Protein AF-K4IA57-F1 (afdb_monomer_lite)

InterPro domains:
  IPR003761 Exonuclease VII, small subunit [MF_00337] (6-66)
  IPR003761 Exonuclease VII, small subunit [PF02609] (7-57)
  IPR003761 Exonuclease VII, small subunit [PTHR34137] (3-63)
  IPR003761 Exonuclease VII, small subunit [TIGR01280] (6-61)
  IPR037004 Exonuclease VII, small subunit superfamily [G3DSA:1.10.287.1040] (2-72)
  IPR037004 Exonuclease VII, small subunit superfamily [SSF116842] (5-63)

Structure (mmCIF, N/CA/C/O backbone):
data_AF-K4IA57-F1
#
_entry.id   AF-K4IA57-F1
#
loop_
_atom_site.group_PDB
_atom_site.id
_atom_site.type_symbol
_atom_site.label_atom_id
_atom_site.label_alt_id
_atom_site.label_comp_id
_atom_site.label_asym_id
_atom_site.label_entity_id
_atom_site.label_seq_id
_atom_site.pdbx_PDB_ins_code
_atom_site.Cartn_x
_atom_site.Cartn_y
_atom_site.Cartn_z
_atom_site.occupancy
_atom_site.B_iso_or_equiv
_atom_site.auth_seq_id
_atom_site.auth_comp_id
_atom_site.auth_asym_id
_atom_site.auth_atom_id
_atom_site.pdbx_PDB_model_num
ATOM 1 N N . MET A 1 1 ? -5.814 -11.684 9.535 1.00 58.34 1 MET A N 1
ATOM 2 C CA . MET A 1 1 ? -5.550 -10.639 8.523 1.00 58.34 1 MET A CA 1
ATOM 3 C C . MET A 1 1 ? -5.238 -11.328 7.212 1.00 58.34 1 MET A C 1
ATOM 5 O O . MET A 1 1 ? -4.468 -12.283 7.223 1.00 58.34 1 MET A O 1
ATOM 9 N N . GLU A 1 2 ? -5.875 -10.915 6.118 1.00 67.31 2 GLU A N 1
ATOM 10 C CA . GLU A 1 2 ? -5.569 -11.471 4.799 1.00 67.31 2 GLU A CA 1
ATOM 11 C C . GLU A 1 2 ? -4.188 -11.011 4.321 1.00 67.31 2 GLU A C 1
ATOM 13 O O . GLU A 1 2 ? -3.749 -9.883 4.558 1.00 67.31 2 GLU A O 1
ATOM 18 N N . LYS A 1 3 ? -3.480 -11.920 3.653 1.00 80.25 3 LYS A N 1
ATOM 19 C CA . LYS A 1 3 ? -2.168 -11.649 3.072 1.00 80.25 3 LYS A CA 1
ATOM 20 C C . LYS A 1 3 ? -2.335 -10.746 1.848 1.00 80.25 3 LYS A C 1
ATOM 22 O O . LYS A 1 3 ? -3.211 -10.999 1.026 1.00 80.25 3 LYS A O 1
ATOM 27 N N . ILE A 1 4 ? -1.477 -9.737 1.708 1.00 83.06 4 ILE A N 1
ATOM 28 C CA . ILE A 1 4 ? -1.470 -8.849 0.539 1.00 83.06 4 ILE A CA 1
ATOM 29 C C . ILE A 1 4 ? -1.047 -9.666 -0.691 1.00 83.06 4 ILE A C 1
ATOM 31 O O . ILE A 1 4 ? 0.056 -10.217 -0.707 1.00 83.06 4 ILE A O 1
ATOM 35 N N . LYS A 1 5 ? -1.935 -9.801 -1.687 1.00 83.50 5 LYS A N 1
ATOM 36 C CA . LYS A 1 5 ? -1.711 -10.661 -2.867 1.00 83.50 5 LYS A CA 1
ATOM 37 C C . LYS A 1 5 ? -1.141 -9.892 -4.057 1.00 83.50 5 LYS A C 1
ATOM 39 O O . LYS A 1 5 ? -0.228 -10.383 -4.710 1.00 83.50 5 LYS A O 1
ATOM 44 N N . ASN A 1 6 ? -1.688 -8.715 -4.348 1.00 93.81 6 ASN A N 1
ATOM 45 C CA . ASN A 1 6 ? -1.279 -7.860 -5.462 1.00 93.81 6 ASN A CA 1
ATOM 46 C C . ASN A 1 6 ? -1.669 -6.393 -5.192 1.00 93.81 6 ASN A C 1
ATOM 48 O O . ASN A 1 6 ? -2.351 -6.092 -4.211 1.00 93.81 6 ASN A O 1
ATOM 52 N N . TYR A 1 7 ? -1.248 -5.482 -6.070 1.00 94.19 7 TYR A N 1
ATOM 53 C CA . TYR A 1 7 ? -1.528 -4.049 -5.942 1.00 94.19 7 TYR A CA 1
ATOM 54 C C . TYR A 1 7 ? -3.026 -3.718 -5.910 1.00 94.19 7 TYR A C 1
ATOM 56 O O . TYR A 1 7 ? -3.467 -2.969 -5.043 1.00 94.19 7 TYR A O 1
ATOM 64 N N . GLU A 1 8 ? -3.824 -4.303 -6.806 1.00 95.19 8 GLU A N 1
ATOM 65 C CA . GLU A 1 8 ? -5.262 -4.015 -6.904 1.00 95.19 8 GLU A CA 1
ATOM 66 C C . GLU A 1 8 ? -6.017 -4.398 -5.630 1.00 95.19 8 GLU A C 1
ATOM 68 O O . GLU A 1 8 ? -6.815 -3.617 -5.110 1.00 95.19 8 GLU A O 1
ATOM 73 N N . THR A 1 9 ? -5.723 -5.581 -5.087 1.00 95.12 9 THR A N 1
ATOM 74 C CA . THR A 1 9 ? -6.314 -6.051 -3.827 1.00 95.12 9 THR A CA 1
ATOM 75 C C . THR A 1 9 ? -5.894 -5.169 -2.657 1.00 95.12 9 THR A C 1
ATOM 77 O O . THR A 1 9 ? -6.750 -4.780 -1.863 1.00 95.12 9 THR A O 1
ATOM 80 N N . ALA A 1 10 ? -4.618 -4.775 -2.589 1.00 95.38 10 ALA A N 1
ATOM 81 C CA . ALA A 1 10 ? -4.123 -3.870 -1.555 1.00 95.38 10 ALA A CA 1
ATOM 82 C C . ALA A 1 10 ? -4.821 -2.501 -1.608 1.00 95.38 10 ALA A C 1
ATOM 84 O O . ALA A 1 10 ? -5.254 -1.973 -0.582 1.00 95.38 10 ALA A O 1
ATOM 85 N N . LEU A 1 11 ? -4.976 -1.943 -2.811 1.00 95.75 11 LEU A N 1
ATOM 86 C CA . LEU A 1 11 ? -5.638 -0.662 -3.032 1.00 95.75 11 LEU A CA 1
ATOM 87 C C . LEU A 1 11 ? -7.137 -0.729 -2.710 1.00 95.75 11 LEU A C 1
ATOM 89 O O . LEU A 1 11 ? -7.680 0.200 -2.110 1.00 95.75 11 LEU A O 1
ATOM 93 N N . SER A 1 12 ? -7.809 -1.819 -3.083 1.00 95.81 12 SER A N 1
ATOM 94 C CA . SER A 1 12 ? -9.223 -2.037 -2.762 1.00 95.81 12 SER A CA 1
ATOM 95 C C . SER A 1 12 ? -9.452 -2.154 -1.253 1.00 95.81 12 SER A C 1
ATOM 97 O O . SER A 1 12 ? -10.399 -1.569 -0.715 1.00 95.81 12 SER A O 1
ATOM 99 N N . GLU A 1 13 ? -8.577 -2.878 -0.552 1.00 95.00 13 GLU A N 1
ATOM 100 C CA . GLU A 1 13 ? -8.628 -2.997 0.907 1.00 95.00 13 GLU A CA 1
ATOM 101 C C . GLU A 1 13 ? -8.393 -1.634 1.571 1.00 95.00 13 GLU A C 1
ATOM 103 O O . GLU A 1 13 ? -9.163 -1.236 2.445 1.00 95.00 13 GLU A O 1
ATOM 108 N N . LEU A 1 14 ? -7.399 -0.873 1.099 1.00 95.31 14 LEU A N 1
ATOM 109 C CA . LEU A 1 14 ? -7.095 0.462 1.614 1.00 95.31 14 LEU A CA 1
ATOM 110 C C . LEU A 1 14 ? -8.288 1.415 1.462 1.00 95.31 14 LEU A C 1
ATOM 112 O O . LEU A 1 14 ? -8.669 2.066 2.432 1.00 95.31 14 LEU A O 1
ATOM 116 N N . LYS A 1 15 ? -8.929 1.448 0.286 1.00 95.00 15 LYS A N 1
ATOM 117 C CA . LYS A 1 15 ? -10.150 2.242 0.053 1.00 95.00 15 LYS A CA 1
ATOM 118 C C . LYS A 1 15 ? -11.270 1.849 1.013 1.00 95.00 15 LYS A C 1
ATOM 120 O O . LYS A 1 15 ? -11.909 2.710 1.604 1.00 95.00 15 LYS A O 1
ATOM 125 N N . THR A 1 16 ? -11.461 0.547 1.220 1.00 93.75 16 THR A N 1
ATOM 126 C CA . THR A 1 16 ? -12.466 0.031 2.160 1.00 93.75 16 THR A CA 1
ATOM 127 C C . THR A 1 16 ? -12.173 0.468 3.595 1.00 93.75 16 THR A C 1
ATOM 129 O O . THR A 1 16 ? -13.095 0.790 4.343 1.00 93.75 16 THR A O 1
ATOM 132 N N . ILE A 1 17 ? -10.902 0.471 4.003 1.00 93.50 17 ILE A N 1
ATOM 133 C CA . ILE A 1 17 ? -10.496 0.933 5.331 1.00 93.50 17 ILE A CA 1
ATOM 134 C C . ILE A 1 17 ? -10.775 2.426 5.489 1.00 93.50 17 ILE A C 1
ATOM 136 O O . ILE A 1 17 ? -11.380 2.802 6.488 1.00 93.50 17 ILE A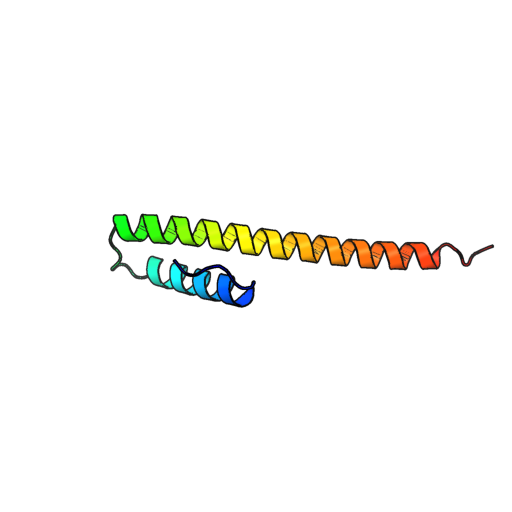 O 1
ATOM 140 N N . VAL A 1 18 ? -10.403 3.249 4.506 1.00 92.38 18 VAL A N 1
ATOM 141 C CA . VAL A 1 18 ? -10.669 4.696 4.521 1.00 92.38 18 VAL A CA 1
ATOM 142 C C . VAL A 1 18 ? -12.166 4.967 4.663 1.00 92.38 18 VAL A C 1
ATOM 144 O O . VAL A 1 18 ? -12.561 5.638 5.609 1.00 92.38 18 VAL A O 1
ATOM 147 N N . SER A 1 19 ? -13.012 4.336 3.844 1.00 91.81 19 SER A N 1
ATOM 148 C CA . SER A 1 19 ? -14.469 4.513 3.948 1.00 91.81 19 SER A CA 1
ATOM 149 C C . SER A 1 19 ? -15.047 4.066 5.294 1.00 91.81 19 SER A C 1
ATOM 151 O O . SER A 1 19 ? -16.063 4.592 5.738 1.00 91.81 19 SER A O 1
ATOM 153 N N . LYS A 1 20 ? -14.426 3.084 5.962 1.00 90.25 20 LYS A N 1
ATOM 154 C CA . LYS A 1 20 ? -14.823 2.678 7.318 1.00 90.25 20 LYS A CA 1
ATOM 155 C C . LYS A 1 20 ? -14.376 3.686 8.371 1.00 90.25 20 LYS A C 1
ATOM 157 O O . LYS A 1 20 ? -15.099 3.864 9.336 1.00 90.25 20 LYS A O 1
ATOM 162 N N . ILE A 1 21 ? -13.203 4.297 8.210 1.00 89.69 21 ILE A N 1
ATOM 163 C CA . ILE A 1 21 ? -12.688 5.334 9.116 1.00 89.69 21 ILE A CA 1
ATOM 164 C C . ILE A 1 21 ? -13.543 6.602 9.029 1.00 89.69 21 ILE A C 1
ATOM 166 O O . ILE A 1 21 ? -13.832 7.205 10.054 1.00 89.69 21 ILE A O 1
ATOM 170 N N . GLU A 1 22 ? -13.974 6.974 7.825 1.00 88.50 22 GLU A N 1
ATOM 171 C CA . GLU A 1 22 ? -14.849 8.130 7.574 1.00 88.50 22 GLU A CA 1
ATOM 172 C C . GLU A 1 22 ? -16.275 7.942 8.112 1.00 88.50 22 GLU A C 1
ATOM 174 O O . GLU A 1 22 ? -17.052 8.890 8.174 1.00 88.50 22 GLU A O 1
ATOM 179 N N . ASN A 1 23 ? -16.643 6.717 8.485 1.00 83.69 23 ASN A N 1
ATOM 180 C CA . ASN A 1 23 ? -17.929 6.429 9.090 1.00 83.69 23 ASN A CA 1
ATOM 181 C C . ASN A 1 23 ? -17.797 6.579 10.616 1.00 83.69 23 ASN A C 1
ATOM 183 O O . ASN A 1 23 ? -17.151 5.753 11.259 1.00 83.69 23 ASN A O 1
ATOM 187 N N . ASP A 1 24 ? -18.426 7.608 11.194 1.00 70.56 24 ASP A N 1
ATOM 188 C CA . ASP A 1 24 ? -18.326 8.045 12.608 1.00 70.56 24 ASP A CA 1
ATOM 189 C C . ASP A 1 24 ? -18.772 7.011 13.676 1.00 70.56 24 ASP A C 1
ATOM 191 O O . ASP A 1 24 ? -18.943 7.329 14.852 1.00 70.56 24 ASP A O 1
ATOM 195 N N . SER A 1 25 ? -18.977 5.750 13.294 1.00 79.19 25 SER A N 1
ATOM 196 C CA . SER A 1 25 ? -19.439 4.658 14.157 1.00 79.19 25 SER A CA 1
ATOM 197 C C . SER A 1 25 ? -18.327 3.710 14.632 1.00 79.19 25 SER A C 1
ATOM 199 O O . SER A 1 25 ? -18.612 2.709 15.294 1.00 79.19 25 SER A O 1
ATOM 201 N N . VAL A 1 26 ? -17.057 3.995 14.323 1.00 82.50 26 VAL A N 1
ATOM 202 C CA . VAL A 1 26 ? -15.921 3.128 14.679 1.00 82.50 26 VAL A CA 1
ATOM 203 C C . VAL A 1 26 ? -15.347 3.485 16.054 1.00 82.50 26 VAL A C 1
ATOM 205 O O . VAL A 1 26 ? -15.036 4.639 16.334 1.00 82.50 26 VAL A O 1
ATOM 208 N N . SER A 1 27 ? -15.153 2.483 16.918 1.00 88.62 27 SER A N 1
ATOM 209 C CA . SER A 1 27 ? -14.510 2.682 18.225 1.00 88.62 27 SER A CA 1
ATOM 210 C C . SER A 1 27 ? -13.021 3.041 18.093 1.00 88.62 27 SER A C 1
ATOM 212 O O . SER A 1 27 ? -12.363 2.675 17.121 1.00 88.62 27 SER A O 1
ATOM 214 N N . VAL A 1 28 ? -12.450 3.711 19.098 1.00 86.75 28 VAL A N 1
ATOM 215 C CA . VAL A 1 28 ? -11.032 4.138 19.097 1.00 86.75 28 VAL A CA 1
ATOM 216 C C . VAL A 1 28 ? -10.056 2.955 18.957 1.00 86.75 28 VAL A C 1
ATOM 218 O O . VAL A 1 28 ? -9.078 3.034 18.209 1.00 86.75 28 VAL A O 1
ATOM 221 N N . ASP A 1 29 ? -10.340 1.826 19.610 1.00 89.38 29 ASP A N 1
ATOM 222 C CA . ASP A 1 29 ? -9.518 0.613 19.492 1.00 89.38 29 ASP A CA 1
ATOM 223 C C . ASP A 1 29 ? -9.567 0.028 18.076 1.00 89.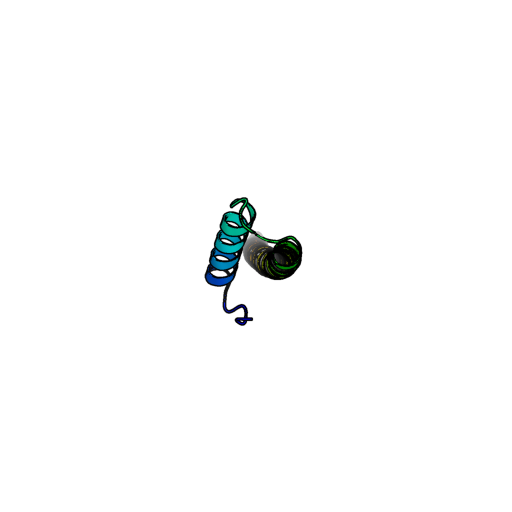38 29 ASP A C 1
ATOM 225 O O . ASP A 1 29 ? -8.564 -0.444 17.531 1.00 89.38 29 ASP A O 1
ATOM 229 N N . GLU A 1 30 ? -10.742 0.057 17.448 1.00 89.69 30 GLU A N 1
ATOM 230 C CA . GLU A 1 30 ? -10.893 -0.371 16.066 1.00 89.69 30 GLU A CA 1
ATOM 231 C C . GLU A 1 30 ? -10.243 0.593 15.076 1.00 89.69 30 GLU A C 1
ATOM 233 O O . GLU A 1 30 ? -9.736 0.148 14.041 1.00 89.69 30 GLU A O 1
ATOM 238 N N . LEU A 1 31 ? -10.260 1.890 15.378 1.00 90.44 31 LEU A N 1
ATOM 239 C CA . LEU A 1 31 ? -9.617 2.920 14.577 1.00 90.44 31 LEU A CA 1
ATOM 240 C C . LEU A 1 31 ? -8.107 2.677 14.526 1.00 90.44 31 LEU A C 1
ATOM 242 O O . LEU A 1 31 ? -7.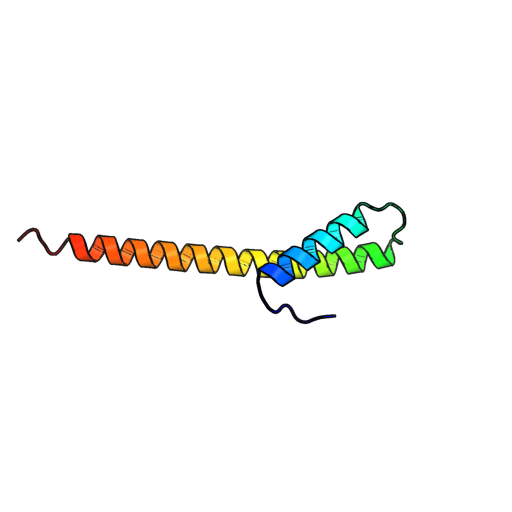538 2.626 13.438 1.00 90.44 31 LEU A O 1
ATOM 246 N N . THR A 1 32 ? -7.487 2.412 15.679 1.00 91.94 32 THR A N 1
ATOM 247 C CA . THR A 1 32 ? -6.055 2.083 15.780 1.00 91.94 32 THR A CA 1
ATOM 248 C C . THR A 1 32 ? -5.686 0.904 14.874 1.00 91.94 32 THR A C 1
ATOM 250 O O . THR A 1 32 ? -4.807 1.029 14.022 1.00 91.94 32 THR A O 1
ATOM 253 N N . LYS A 1 33 ? -6.431 -0.207 14.954 1.00 93.62 33 LYS A N 1
ATOM 254 C CA . LYS A 1 33 ? -6.194 -1.399 14.113 1.00 93.62 33 LYS A CA 1
ATOM 255 C C . LYS A 1 33 ? -6.357 -1.115 12.618 1.00 93.62 33 LYS A C 1
ATOM 257 O O . LYS A 1 33 ? -5.616 -1.647 11.791 1.00 93.62 33 LYS A O 1
ATOM 262 N N . LYS A 1 34 ? -7.353 -0.302 12.252 1.00 93.00 34 LYS A N 1
ATOM 263 C CA . LYS A 1 34 ? -7.598 0.096 10.858 1.00 93.00 34 LYS A CA 1
ATOM 264 C C . LYS A 1 34 ? -6.463 0.971 10.326 1.00 93.00 34 LYS A C 1
ATOM 266 O O . LYS A 1 34 ? -6.018 0.746 9.204 1.00 93.00 34 LYS A O 1
ATOM 271 N N . VAL A 1 35 ? -5.962 1.906 11.130 1.00 93.38 35 VAL A N 1
ATOM 272 C CA . VAL A 1 35 ? -4.826 2.771 10.778 1.00 93.38 35 VAL A CA 1
ATOM 273 C C . VAL A 1 35 ? -3.537 1.963 10.611 1.00 93.38 35 VAL A C 1
ATOM 275 O O . VAL A 1 35 ? -2.836 2.145 9.616 1.00 93.38 35 VAL A O 1
ATOM 278 N N . GLU A 1 36 ? -3.248 1.025 11.516 1.00 94.69 36 GLU A N 1
ATOM 279 C CA . GLU A 1 36 ? -2.097 0.117 11.389 1.00 94.69 36 GLU A CA 1
ATOM 280 C C . GLU A 1 36 ? -2.154 -0.669 10.077 1.00 94.69 36 GLU A C 1
ATOM 282 O O . GLU A 1 36 ? -1.197 -0.672 9.298 1.00 94.69 36 GLU A O 1
ATOM 287 N N . ARG A 1 37 ? -3.316 -1.258 9.770 1.00 95.00 37 ARG A N 1
ATOM 288 C CA . ARG A 1 37 ? -3.504 -1.994 8.520 1.00 95.00 37 ARG A CA 1
ATOM 289 C C . ARG A 1 37 ? -3.390 -1.095 7.285 1.00 95.00 37 ARG A 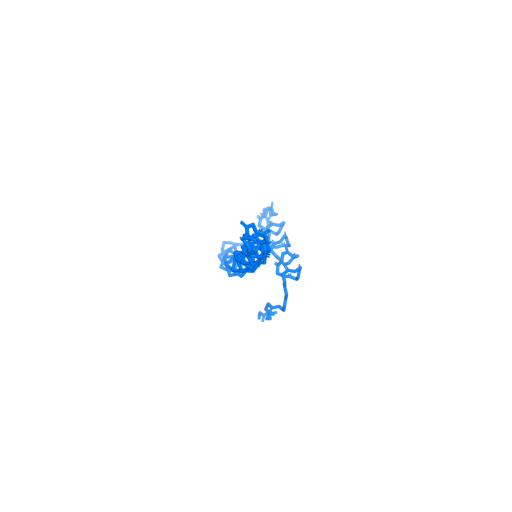C 1
ATOM 291 O O . ARG A 1 37 ? -2.763 -1.487 6.303 1.00 95.00 37 ARG A O 1
ATOM 298 N N . ALA A 1 38 ? -3.957 0.108 7.319 1.00 95.06 38 ALA A N 1
ATOM 299 C CA . ALA A 1 38 ? -3.822 1.072 6.230 1.00 95.06 38 ALA A CA 1
ATOM 300 C C . ALA A 1 38 ? -2.349 1.427 5.967 1.00 95.06 38 ALA A C 1
ATOM 302 O O . ALA A 1 38 ? -1.932 1.488 4.811 1.00 95.06 38 ALA A O 1
ATOM 303 N N . SER A 1 39 ? -1.550 1.588 7.026 1.00 95.94 39 SER A N 1
ATOM 304 C CA . SER A 1 39 ? -0.111 1.860 6.932 1.00 95.94 39 SER A CA 1
ATOM 305 C C . SER A 1 39 ? 0.652 0.724 6.237 1.00 95.94 39 SER A C 1
ATOM 307 O O . SER A 1 39 ? 1.460 0.975 5.337 1.00 95.94 39 SER A O 1
ATOM 309 N N . GLU A 1 40 ? 0.351 -0.536 6.573 1.00 95.75 40 GLU A N 1
ATOM 310 C CA . 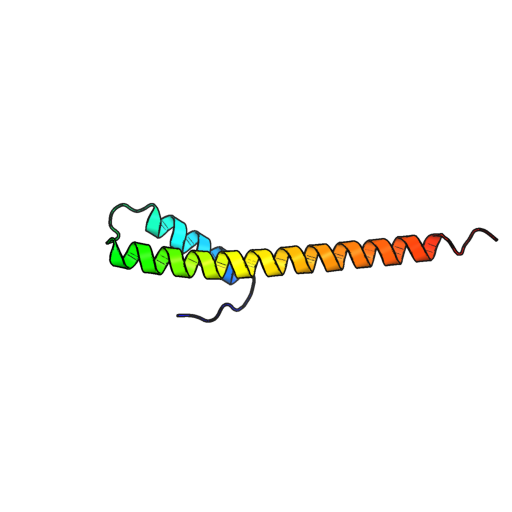GLU A 1 40 ? 0.929 -1.706 5.892 1.00 95.75 40 GLU A CA 1
ATOM 311 C C . GLU A 1 40 ? 0.613 -1.713 4.390 1.00 95.75 40 GLU A C 1
ATOM 313 O O . GLU A 1 40 ? 1.506 -1.907 3.558 1.00 95.75 40 GLU A O 1
ATOM 318 N N . LEU A 1 41 ? -0.654 -1.473 4.041 1.00 96.62 41 LEU A N 1
ATOM 319 C CA . LEU A 1 41 ? -1.120 -1.449 2.655 1.00 96.62 41 LEU A 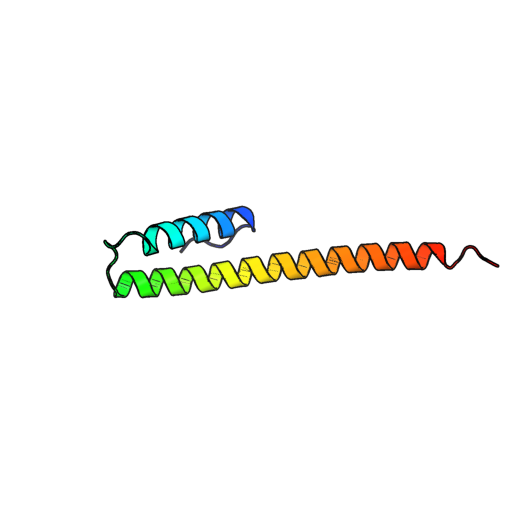CA 1
ATOM 320 C C . LEU A 1 41 ? -0.481 -0.302 1.872 1.00 96.62 41 LEU A C 1
ATOM 322 O O . LEU A 1 41 ? 0.005 -0.512 0.762 1.00 96.62 41 LEU A O 1
ATOM 326 N N . MET A 1 42 ? -0.408 0.893 2.464 1.00 95.06 42 MET A N 1
ATOM 327 C CA . MET A 1 42 ? 0.267 2.043 1.864 1.00 95.06 42 MET A CA 1
ATOM 328 C C . MET A 1 42 ? 1.740 1.753 1.585 1.00 95.06 42 MET A C 1
ATOM 330 O O . MET A 1 42 ? 2.234 2.074 0.501 1.00 95.06 42 MET A O 1
ATOM 334 N N . LYS A 1 43 ? 2.442 1.126 2.536 1.00 96.44 43 LYS A N 1
ATOM 335 C CA . LYS A 1 43 ? 3.850 0.759 2.365 1.00 96.44 43 LYS A CA 1
ATOM 336 C C . LYS A 1 43 ? 4.027 -0.209 1.198 1.00 96.44 43 LYS A C 1
ATOM 338 O O . LYS A 1 43 ? 4.892 0.020 0.357 1.00 96.44 43 LYS A O 1
ATOM 343 N N . TYR A 1 44 ? 3.183 -1.235 1.113 1.00 96.44 44 TYR A N 1
ATOM 344 C CA . TYR A 1 44 ? 3.195 -2.171 -0.008 1.00 96.44 44 TYR A CA 1
ATOM 345 C C . TYR A 1 44 ? 2.936 -1.470 -1.349 1.00 96.44 44 TYR A C 1
ATOM 347 O O . TYR A 1 44 ? 3.725 -1.626 -2.280 1.00 96.44 44 TYR A O 1
ATOM 355 N N . CYS A 1 45 ? 1.880 -0.654 -1.441 1.00 96.38 45 CYS A N 1
ATOM 356 C CA . CYS A 1 45 ? 1.542 0.082 -2.660 1.00 96.38 45 CYS A CA 1
ATOM 357 C C . CYS A 1 45 ? 2.696 0.980 -3.119 1.00 96.38 45 CYS A C 1
ATOM 359 O O . CYS A 1 45 ? 3.034 0.981 -4.301 1.00 96.38 45 CYS A O 1
ATOM 361 N N . LYS A 1 46 ? 3.340 1.694 -2.186 1.00 96.44 46 LYS A N 1
ATOM 362 C CA . LYS A 1 46 ? 4.516 2.520 -2.481 1.00 96.44 46 LYS A CA 1
ATOM 363 C C . LYS A 1 46 ? 5.664 1.683 -3.040 1.00 96.44 46 LYS A C 1
ATOM 365 O O . LYS A 1 46 ? 6.245 2.063 -4.048 1.00 96.44 46 LYS A O 1
ATOM 370 N N . THR A 1 47 ? 5.971 0.542 -2.424 1.00 96.75 47 THR A N 1
ATOM 371 C CA . THR A 1 47 ? 7.033 -0.353 -2.907 1.00 96.75 47 THR A CA 1
ATOM 372 C C . THR A 1 47 ? 6.768 -0.842 -4.328 1.00 96.75 47 THR A C 1
ATOM 374 O O . THR A 1 47 ? 7.693 -0.850 -5.135 1.00 96.75 47 THR A O 1
ATOM 377 N N . VAL A 1 48 ? 5.527 -1.222 -4.648 1.00 96.06 48 VAL A N 1
ATOM 378 C CA . VAL A 1 48 ? 5.169 -1.651 -6.008 1.00 96.06 48 VAL A CA 1
ATOM 379 C C . VAL A 1 48 ? 5.375 -0.512 -7.004 1.00 96.06 48 VAL A C 1
ATOM 381 O O . VAL A 1 48 ? 6.049 -0.720 -8.005 1.00 96.06 48 VAL A O 1
ATOM 384 N N . LEU A 1 49 ? 4.872 0.690 -6.707 1.00 97.00 49 LEU A N 1
ATOM 385 C CA . LEU A 1 49 ? 5.006 1.846 -7.601 1.00 97.00 49 LEU A CA 1
ATOM 386 C C . LEU A 1 49 ? 6.470 2.221 -7.849 1.00 97.00 49 LEU A C 1
ATOM 388 O O . LEU A 1 49 ? 6.864 2.369 -8.999 1.00 97.00 49 LEU A O 1
ATOM 392 N N . THR A 1 50 ? 7.288 2.305 -6.797 1.00 96.88 50 THR A N 1
ATOM 393 C CA . THR A 1 50 ? 8.721 2.613 -6.931 1.00 96.88 50 THR A CA 1
ATOM 394 C C . THR A 1 50 ? 9.461 1.538 -7.724 1.00 96.88 50 THR A C 1
ATOM 396 O O . THR A 1 50 ? 10.339 1.855 -8.525 1.00 96.88 50 THR A O 1
ATOM 399 N N . LYS A 1 51 ? 9.111 0.261 -7.531 1.00 96.81 51 LYS A N 1
ATOM 400 C CA . LYS A 1 51 ? 9.696 -0.826 -8.318 1.00 96.81 51 LYS A CA 1
ATOM 401 C C . LYS A 1 51 ? 9.332 -0.684 -9.798 1.00 96.81 51 LYS A C 1
ATOM 403 O O . LYS A 1 51 ? 10.221 -0.751 -10.636 1.00 96.81 51 LYS A O 1
ATOM 408 N N . THR A 1 52 ? 8.058 -0.446 -10.102 1.00 96.06 52 THR A N 1
ATOM 409 C CA . THR A 1 52 ? 7.590 -0.251 -11.480 1.00 96.06 52 THR A CA 1
ATOM 410 C C . THR A 1 52 ? 8.242 0.965 -12.133 1.00 96.06 52 THR A C 1
ATOM 412 O O . THR A 1 52 ? 8.679 0.873 -13.271 1.00 96.06 52 THR A O 1
ATOM 415 N N . GLU A 1 53 ? 8.369 2.080 -11.415 1.00 97.12 53 GLU A N 1
ATOM 416 C CA . GLU A 1 53 ? 9.080 3.272 -11.893 1.00 97.12 53 GLU A CA 1
ATOM 417 C C . GLU A 1 53 ? 10.549 2.965 -12.217 1.00 97.12 53 GLU A C 1
ATOM 419 O O . GLU A 1 53 ? 11.044 3.350 -13.271 1.00 97.12 53 GLU A O 1
ATOM 424 N N . THR A 1 54 ? 11.228 2.209 -11.350 1.00 97.69 54 THR A N 1
ATOM 425 C CA . THR A 1 54 ? 12.625 1.799 -11.568 1.00 97.69 54 THR A CA 1
ATOM 426 C C . THR A 1 54 ? 12.767 0.922 -12.813 1.00 97.69 54 THR A C 1
ATOM 428 O O . THR A 1 54 ? 13.673 1.136 -13.611 1.00 97.69 54 THR A O 1
ATOM 431 N N . GLU A 1 55 ? 11.871 -0.051 -12.997 1.00 96.62 55 GLU A N 1
ATOM 432 C CA . GLU A 1 55 ? 11.875 -0.936 -14.170 1.00 96.62 55 GLU A CA 1
ATOM 433 C C . GLU A 1 55 ? 11.605 -0.162 -15.469 1.00 96.62 55 GLU A C 1
ATOM 435 O O . GLU A 1 55 ? 12.260 -0.417 -16.476 1.00 96.62 55 GLU A O 1
ATOM 440 N N . VAL A 1 56 ? 10.686 0.811 -15.443 1.00 96.94 56 VAL A N 1
ATOM 441 C CA . VAL A 1 56 ? 10.414 1.684 -16.595 1.00 96.94 56 VAL A CA 1
ATOM 442 C C . VAL A 1 56 ? 11.630 2.540 -16.934 1.00 96.94 56 VAL A C 1
ATOM 444 O O . VAL A 1 56 ? 12.006 2.595 -18.100 1.00 96.94 56 VAL A O 1
ATOM 447 N N . ASN A 1 57 ? 12.259 3.173 -15.942 1.00 96.06 57 ASN A N 1
ATOM 448 C CA . ASN A 1 57 ? 13.448 3.994 -16.175 1.00 96.06 57 ASN A CA 1
ATOM 449 C C . ASN A 1 57 ? 14.599 3.157 -16.747 1.00 96.06 57 ASN A C 1
ATOM 451 O O . ASN A 1 57 ? 15.170 3.542 -17.756 1.00 96.06 57 ASN A O 1
ATOM 455 N N . SER A 1 58 ? 14.855 1.968 -16.189 1.00 95.38 58 SER A N 1
ATOM 456 C CA . SER A 1 58 ? 15.876 1.054 -16.720 1.00 95.38 58 SER A CA 1
ATOM 457 C C . SER A 1 58 ? 15.597 0.655 -18.170 1.00 95.38 58 SER A C 1
ATOM 459 O O . SER A 1 58 ? 16.512 0.634 -18.980 1.00 95.38 58 SER A O 1
ATOM 461 N N . ALA A 1 59 ? 14.339 0.365 -18.518 1.00 95.06 59 ALA A N 1
ATOM 462 C CA . ALA A 1 59 ? 13.982 0.015 -19.889 1.00 95.06 59 ALA A CA 1
ATOM 463 C C . ALA A 1 59 ? 14.147 1.193 -20.864 1.00 95.06 59 ALA A C 1
ATOM 465 O O . ALA A 1 59 ? 14.408 0.971 -22.042 1.00 95.06 59 ALA A O 1
ATOM 466 N N . LEU A 1 60 ? 13.966 2.433 -20.398 1.00 94.62 60 LEU A N 1
ATOM 467 C CA . LEU A 1 60 ? 14.219 3.630 -21.200 1.00 94.62 60 LEU A CA 1
ATOM 468 C C . LEU A 1 60 ? 15.720 3.877 -21.380 1.00 94.62 60 LEU A C 1
ATOM 470 O O . LEU A 1 60 ? 16.127 4.176 -22.499 1.00 94.62 60 LEU A O 1
ATOM 474 N N . ASP A 1 61 ? 16.521 3.708 -20.327 1.00 93.94 61 ASP A N 1
ATOM 475 C CA . ASP A 1 61 ? 17.983 3.832 -20.388 1.00 93.94 61 ASP A CA 1
ATOM 476 C C . ASP A 1 61 ? 18.569 2.817 -21.387 1.00 93.94 61 ASP A C 1
ATOM 478 O O . ASP A 1 61 ? 19.291 3.207 -22.303 1.00 93.94 61 ASP A O 1
ATOM 482 N N . ASP A 1 62 ? 18.133 1.551 -21.324 1.00 91.56 62 ASP A N 1
ATOM 483 C CA . ASP A 1 62 ? 18.534 0.507 -22.280 1.00 91.56 62 ASP A CA 1
ATOM 484 C C . ASP A 1 62 ? 18.200 0.890 -23.740 1.00 91.56 62 ASP A C 1
ATOM 486 O O . ASP A 1 62 ? 18.926 0.544 -24.671 1.00 91.56 62 ASP A O 1
ATOM 490 N N . MET A 1 63 ? 17.091 1.605 -23.977 1.00 88.69 63 MET A N 1
ATOM 491 C CA . MET A 1 63 ? 16.717 2.078 -25.318 1.00 88.69 63 MET A CA 1
ATOM 492 C C . MET A 1 63 ? 17.551 3.274 -25.787 1.00 88.69 63 MET A C 1
ATOM 494 O O . MET A 1 63 ? 17.714 3.455 -26.996 1.00 88.69 63 MET A O 1
ATOM 498 N N . VAL A 1 64 ? 18.037 4.112 -24.869 1.00 80.75 64 VAL A N 1
ATOM 499 C CA . VAL A 1 64 ? 18.932 5.232 -25.192 1.00 80.75 64 VAL A CA 1
ATOM 500 C C . VAL A 1 64 ? 20.310 4.697 -25.576 1.00 80.75 64 VAL A C 1
ATOM 502 O O . VAL A 1 64 ? 20.812 5.073 -26.635 1.00 80.75 64 VAL A O 1
ATOM 505 N N . ASP A 1 65 ? 20.847 3.749 -24.807 1.00 75.62 65 ASP A N 1
ATOM 506 C CA . ASP A 1 65 ? 22.167 3.152 -25.051 1.00 75.62 65 ASP A CA 1
ATOM 507 C C . ASP A 1 65 ? 22.255 2.472 -26.434 1.00 75.62 65 ASP A C 1
ATOM 509 O O . ASP A 1 65 ? 23.255 2.603 -27.135 1.00 75.62 65 ASP A O 1
ATOM 513 N N . LEU A 1 66 ? 21.176 1.835 -26.907 1.00 64.19 66 LEU A N 1
ATOM 514 C CA . LEU A 1 66 ? 21.123 1.212 -28.242 1.00 64.19 66 LEU A CA 1
ATOM 515 C C . LEU A 1 66 ? 21.199 2.206 -29.418 1.00 64.19 66 LEU A C 1
ATOM 517 O O . LEU A 1 66 ? 21.464 1.791 -30.548 1.00 64.19 66 LEU A O 1
ATOM 521 N N . ASN A 1 67 ? 20.929 3.494 -29.191 1.00 61.12 67 ASN A N 1
ATOM 522 C CA . ASN A 1 67 ? 20.930 4.515 -30.243 1.00 61.12 67 ASN A CA 1
ATOM 523 C C . ASN A 1 67 ? 22.260 5.279 -30.353 1.00 61.12 67 ASN A C 1
ATOM 525 O O . ASN A 1 67 ? 22.467 5.968 -31.355 1.00 61.12 67 ASN A O 1
ATOM 529 N N . GLU A 1 68 ? 23.169 5.154 -29.380 1.00 58.38 68 GLU A N 1
ATOM 530 C CA . GLU A 1 68 ? 24.482 5.816 -29.425 1.00 58.38 68 GLU A CA 1
ATOM 531 C C . GLU A 1 68 ? 25.537 5.031 -30.235 1.00 58.38 68 GLU A C 1
ATOM 533 O O . GLU A 1 68 ? 26.513 5.619 -30.696 1.00 58.38 68 GLU A O 1
ATOM 538 N N . ASP A 1 69 ? 25.292 3.752 -30.545 1.00 55.91 69 ASP A N 1
ATOM 539 C CA . ASP A 1 69 ? 26.207 2.886 -31.315 1.00 55.91 69 ASP A CA 1
ATOM 540 C C . ASP A 1 69 ? 26.111 3.041 -32.856 1.00 55.91 69 ASP A C 1
ATOM 542 O O . ASP A 1 69 ? 26.744 2.295 -33.603 1.00 55.91 69 ASP A O 1
ATOM 546 N N . SER A 1 70 ? 25.312 3.986 -33.373 1.00 56.28 70 SER A N 1
ATOM 547 C CA . SER A 1 70 ? 25.024 4.119 -34.821 1.00 56.28 70 SER A CA 1
ATOM 548 C C . SER A 1 70 ? 25.706 5.301 -35.532 1.00 56.28 70 SER A C 1
ATOM 550 O O . SER A 1 70 ? 25.333 5.608 -36.665 1.00 56.28 70 SER A O 1
ATOM 552 N N . ASN A 1 71 ? 26.663 5.993 -34.903 1.00 55.31 71 ASN A N 1
ATOM 553 C CA . ASN A 1 71 ? 27.285 7.199 -35.477 1.00 55.31 71 ASN A CA 1
ATOM 554 C C . ASN A 1 71 ? 28.821 7.136 -35.632 1.00 55.31 71 ASN A C 1
ATOM 556 O O . ASN A 1 71 ? 29.478 8.173 -35.519 1.00 55.31 71 ASN A O 1
ATOM 560 N N . ASP A 1 72 ? 29.374 5.955 -35.927 1.00 46.53 72 ASP A N 1
ATOM 561 C CA . ASP A 1 72 ? 30.719 5.805 -36.521 1.00 46.53 72 ASP A CA 1
ATOM 562 C C . ASP A 1 72 ? 30.616 5.323 -37.980 1.00 46.53 72 ASP A C 1
ATOM 564 O O . ASP A 1 72 ? 29.917 4.309 -38.225 1.00 46.53 72 ASP A O 1
#

Sequence (72 aa):
MEKIKNYETALSELKTIVSKIENDSVSVDELTKKVERASELMKYCKTVLTKTETEVNSALDDMVDLNEDSND

Radius of gyration: 19.9 Å; chains: 1; bounding box: 50×20×56 Å

Secondary structure (DSSP, 8-state):
-PPP-SHHHHHHHHHHHHHHHSSTT--HHHHHHHHHHHHHHHHHHHHHHHHHHHHHHHHHHHHHHHHHTT--

pLDDT: mean 87.87, std 12.62, range [46.53, 97.69]

Foldseek 3Di:
DDDDDDLVVLVVLLVVLVVVLVPPPDDPVRVVVSVVSNVVSVVVNVVVVVVVVVVVVVVVVVVVVVVVVPDD

Organism: Psychroflexus torquis (strain ATCC 700755 / CIP 106069 / ACAM 623) (NCBI:txid313595)